Protein AF-A0A9W7LKL2-F1 (afdb_monomer_lite)

Sequence (112 aa):
MGSDRVAPIVALVVRPRPDIWEYISVNGHALVVEELSVAEYLHFKEELVDGSLNGNFVLELNFEPFHSYFPRPTLSKSIGNGVEFLNRHLSAKLFYDKESMHPLLKLKSCPN

Radius of gyration: 23.64 Å; chains: 1; bounding box: 44×30×73 Å

Foldseek 3Di:
DDPPPQFDKDWDWDDPDVPDIWIWIAGNPVRDIDTDDPVRSVVVVCCVPPNDDPDPDDDDDDCVVVCVVDDDDPDPVCVVVVVVVVVVVLVVVVVPDPVSCVVVVVVVPDDD

pLDDT: mean 84.22, std 11.75, range [38.22, 97.44]

Secondary structure (DSSP, 8-state):
-----PPPEEEEEEEEETTEEEEEEEETTT--EEEE-HHHHHHHHHHHHHSS---TT------GGGGTTSPPP-SGGGTT-HHHHHHHHHHHHHHH-GGGGHHHHHHHHS--

Structure (mmCIF, N/CA/C/O backbone):
data_AF-A0A9W7LKL2-F1
#
_entry.id   AF-A0A9W7LKL2-F1
#
loop_
_atom_site.group_PDB
_atom_site.id
_atom_site.type_symbol
_atom_site.label_atom_id
_atom_site.label_alt_id
_atom_site.label_comp_id
_atom_site.label_asym_id
_atom_site.label_entity_id
_atom_site.label_seq_id
_atom_site.pdbx_PDB_ins_code
_atom_site.Cartn_x
_atom_site.Cartn_y
_atom_site.Cartn_z
_atom_site.occupancy
_atom_site.B_iso_or_equiv
_atom_site.auth_seq_id
_atom_site.auth_comp_id
_atom_site.auth_asym_id
_atom_site.auth_atom_id
_atom_site.pdbx_PDB_model_num
ATOM 1 N N . MET A 1 1 ? 27.733 -8.984 -35.358 1.00 38.22 1 MET A N 1
ATOM 2 C CA . MET A 1 1 ? 27.300 -9.451 -34.025 1.00 38.22 1 MET A CA 1
ATOM 3 C C . MET A 1 1 ? 25.979 -8.783 -33.720 1.00 38.22 1 MET A C 1
ATOM 5 O O . MET A 1 1 ? 25.905 -7.566 -33.822 1.00 38.22 1 MET A O 1
ATOM 9 N N . GLY A 1 2 ? 24.929 -9.587 -33.550 1.00 43.09 2 GLY A N 1
ATOM 10 C CA . GLY A 1 2 ? 23.544 -9.127 -33.506 1.00 43.09 2 GLY A CA 1
ATOM 11 C C . GLY A 1 2 ? 23.291 -8.233 -32.302 1.00 43.09 2 GLY A C 1
ATOM 12 O O . GLY A 1 2 ? 23.667 -8.567 -31.185 1.00 43.09 2 GLY A O 1
ATOM 13 N N . SER A 1 3 ? 22.680 -7.081 -32.555 1.00 48.62 3 SER A N 1
ATOM 14 C CA . SER A 1 3 ? 22.026 -6.299 -31.518 1.00 48.62 3 SER A CA 1
ATOM 15 C C . SER A 1 3 ? 20.770 -7.080 -31.143 1.00 48.62 3 SER A C 1
ATOM 17 O O . SER A 1 3 ? 19.777 -7.022 -31.871 1.00 48.62 3 SER A O 1
ATOM 19 N N . ASP A 1 4 ? 20.850 -7.886 -30.082 1.00 50.62 4 ASP A N 1
ATOM 20 C CA . ASP A 1 4 ? 19.664 -8.480 -29.470 1.00 50.62 4 ASP A CA 1
ATOM 21 C C . ASP A 1 4 ? 18.768 -7.322 -29.041 1.00 50.62 4 ASP A C 1
ATOM 23 O O . ASP A 1 4 ? 19.050 -6.584 -28.097 1.00 50.62 4 ASP A O 1
ATOM 27 N N . ARG A 1 5 ? 17.712 -7.096 -29.823 1.00 50.84 5 ARG A N 1
ATOM 28 C CA . ARG A 1 5 ? 16.672 -6.133 -29.493 1.00 50.84 5 ARG A CA 1
ATOM 29 C C . ARG A 1 5 ? 15.909 -6.705 -28.309 1.00 50.84 5 ARG A C 1
ATOM 31 O O . ARG A 1 5 ? 14.979 -7.487 -28.495 1.00 50.84 5 ARG A O 1
ATOM 38 N N . VAL A 1 6 ? 16.330 -6.335 -27.102 1.00 58.50 6 VAL A N 1
ATOM 39 C CA . VAL A 1 6 ? 15.560 -6.572 -25.881 1.00 58.50 6 VAL A CA 1
ATOM 40 C C . VAL A 1 6 ? 14.156 -6.019 -26.121 1.00 58.50 6 VAL A C 1
ATOM 42 O O . VAL A 1 6 ? 13.992 -4.880 -26.565 1.00 58.50 6 VAL A O 1
ATOM 45 N N . ALA A 1 7 ? 13.148 -6.870 -25.930 1.00 67.25 7 ALA A N 1
ATOM 46 C CA . ALA A 1 7 ? 11.756 -6.473 -26.073 1.00 67.25 7 ALA A CA 1
ATOM 47 C C . ALA A 1 7 ? 11.460 -5.307 -25.122 1.00 67.25 7 ALA A C 1
ATOM 49 O O . ALA A 1 7 ? 11.893 -5.369 -23.971 1.00 67.25 7 ALA A O 1
ATOM 50 N N . PRO A 1 8 ? 10.723 -4.268 -25.549 1.00 85.25 8 PRO A N 1
ATOM 51 C CA . PRO A 1 8 ? 10.327 -3.221 -24.623 1.00 85.25 8 PRO A CA 1
ATOM 52 C C . PRO A 1 8 ? 9.442 -3.833 -23.532 1.00 85.25 8 PRO A C 1
ATOM 54 O O . PRO A 1 8 ? 8.416 -4.454 -23.828 1.00 85.25 8 PRO A O 1
ATOM 57 N N . ILE A 1 9 ? 9.861 -3.673 -22.280 1.00 88.62 9 ILE A N 1
ATOM 58 C CA . ILE A 1 9 ? 9.044 -3.972 -21.105 1.00 88.62 9 ILE A CA 1
ATOM 59 C C . ILE A 1 9 ? 8.310 -2.688 -20.732 1.00 88.62 9 ILE A C 1
ATOM 61 O O . ILE A 1 9 ? 8.914 -1.619 -20.662 1.00 88.62 9 ILE A O 1
ATOM 65 N N . VAL A 1 10 ? 7.003 -2.790 -20.509 1.00 92.12 10 VAL A N 1
ATOM 66 C CA . VAL A 1 10 ? 6.169 -1.677 -20.051 1.00 92.12 10 VAL A CA 1
ATOM 67 C C . VAL A 1 10 ? 5.650 -2.005 -18.660 1.00 92.12 10 VAL A C 1
ATOM 69 O O . VAL A 1 10 ? 4.870 -2.941 -18.508 1.00 92.12 10 VAL A O 1
ATOM 72 N N . ALA A 1 11 ? 6.056 -1.237 -17.651 1.00 94.88 11 ALA A N 1
ATOM 73 C CA . ALA A 1 11 ? 5.470 -1.319 -16.316 1.00 94.88 11 ALA A CA 1
ATOM 74 C C . ALA A 1 11 ? 4.216 -0.437 -16.219 1.00 94.88 11 ALA A C 1
ATOM 76 O O . ALA A 1 11 ? 4.201 0.706 -16.682 1.00 94.88 11 ALA A O 1
ATOM 77 N N . LEU A 1 12 ? 3.162 -0.960 -15.602 1.00 95.12 12 LEU A N 1
ATOM 78 C CA . LEU A 1 12 ? 1.874 -0.301 -15.428 1.00 95.12 12 LEU A CA 1
ATOM 79 C C . LEU A 1 12 ? 1.452 -0.361 -13.963 1.00 95.12 12 LEU A C 1
ATOM 81 O O . LEU A 1 12 ? 1.671 -1.353 -13.270 1.00 95.12 12 LEU A O 1
ATOM 85 N N . VAL A 1 13 ? 0.775 0.699 -13.528 1.00 96.81 13 VAL A N 1
ATOM 86 C CA . VAL A 1 13 ? 0.049 0.725 -12.263 1.00 96.81 13 VAL A CA 1
ATOM 87 C C . VAL A 1 13 ? -1.446 0.817 -12.548 1.00 96.81 13 VAL A C 1
ATOM 89 O O . VAL A 1 13 ? -1.919 1.736 -13.220 1.00 96.81 13 VAL A O 1
ATOM 92 N N . VAL A 1 14 ? -2.198 -0.146 -12.031 1.00 96.44 14 VAL A N 1
ATOM 93 C CA . VAL A 1 14 ? -3.652 -0.217 -12.140 1.00 96.44 14 VAL A CA 1
ATOM 94 C C . VAL A 1 14 ? -4.248 0.114 -10.779 1.00 96.44 14 VAL A C 1
ATOM 96 O O . VAL A 1 14 ? -3.751 -0.309 -9.738 1.00 96.44 14 VAL A O 1
ATOM 99 N N . ARG A 1 15 ? -5.327 0.901 -10.770 1.00 95.38 15 ARG A N 1
ATOM 100 C CA . ARG A 1 15 ? -6.014 1.316 -9.542 1.00 95.38 15 ARG A CA 1
ATOM 101 C C . ARG A 1 15 ? -7.501 0.966 -9.615 1.00 95.38 15 ARG A C 1
ATOM 103 O O . ARG A 1 15 ? -8.310 1.838 -9.942 1.00 95.38 15 ARG A O 1
ATOM 110 N N . PRO A 1 16 ? -7.887 -0.292 -9.330 1.00 92.00 16 PRO A N 1
ATOM 111 C CA . PRO A 1 16 ? -9.273 -0.739 -9.474 1.00 92.00 16 PRO A CA 1
ATOM 112 C C . PRO A 1 16 ? -10.239 -0.036 -8.513 1.00 92.00 16 PRO A C 1
ATOM 114 O O . PRO A 1 16 ? -11.416 0.145 -8.825 1.00 92.00 16 PRO A O 1
ATOM 117 N N . ARG A 1 17 ? -9.761 0.338 -7.316 1.00 89.06 17 ARG A N 1
ATOM 118 C CA . ARG A 1 17 ? -10.547 0.996 -6.261 1.00 89.06 17 ARG A CA 1
ATOM 119 C C . ARG A 1 17 ? -9.687 1.996 -5.487 1.00 89.06 17 ARG A C 1
ATOM 121 O O . ARG A 1 17 ? -8.461 1.888 -5.496 1.00 89.06 17 ARG A O 1
ATOM 128 N N . PRO A 1 18 ? -10.296 2.956 -4.767 1.00 85.56 18 PRO A N 1
ATOM 129 C CA . PRO A 1 18 ? -9.572 3.713 -3.755 1.00 85.56 18 PRO A CA 1
ATOM 130 C C . PRO A 1 18 ? -8.883 2.754 -2.773 1.00 85.56 18 PRO A C 1
ATOM 132 O O . PRO A 1 18 ? -9.533 1.833 -2.284 1.00 85.56 18 PRO A O 1
ATOM 135 N N . ASP A 1 19 ? -7.597 2.998 -2.507 1.00 85.50 19 ASP A N 1
ATOM 136 C CA . ASP A 1 19 ? -6.718 2.210 -1.619 1.00 85.50 19 ASP A CA 1
ATOM 137 C C . ASP A 1 19 ? -6.229 0.848 -2.154 1.00 85.50 19 ASP A C 1
ATOM 139 O O . ASP A 1 19 ? -5.454 0.175 -1.488 1.00 85.50 19 ASP A O 1
ATOM 143 N N . ILE A 1 20 ? -6.616 0.451 -3.373 1.00 89.69 20 ILE A N 1
ATOM 144 C CA . ILE A 1 20 ? -6.141 -0.794 -3.999 1.00 89.69 20 ILE A CA 1
ATOM 145 C C . ILE A 1 20 ? -5.335 -0.460 -5.250 1.00 89.69 20 ILE A C 1
ATOM 147 O O . ILE A 1 20 ? -5.836 0.215 -6.156 1.00 89.69 20 ILE A O 1
ATOM 151 N N . TRP A 1 21 ? -4.104 -0.959 -5.290 1.00 95.56 21 TRP A N 1
ATOM 152 C CA . TRP A 1 21 ? -3.159 -0.786 -6.384 1.00 95.56 21 TRP A CA 1
ATOM 153 C C . TRP A 1 21 ? -2.615 -2.147 -6.807 1.00 95.56 21 TRP A C 1
ATOM 155 O O . TRP A 1 21 ? -2.278 -2.965 -5.956 1.00 95.56 21 TRP A O 1
ATOM 165 N N . GLU A 1 22 ? -2.528 -2.360 -8.113 1.00 96.75 22 GLU A N 1
ATOM 166 C CA . GLU A 1 22 ? -1.944 -3.545 -8.735 1.00 96.75 22 GLU A CA 1
ATOM 167 C C . GLU A 1 22 ? -0.820 -3.072 -9.659 1.00 96.75 22 GLU A C 1
ATOM 169 O O . GLU A 1 22 ? -0.998 -2.116 -10.422 1.00 96.75 22 GLU A O 1
ATOM 174 N N . TYR A 1 23 ? 0.343 -3.710 -9.577 1.00 97.44 23 TYR A N 1
ATOM 175 C CA . TYR A 1 23 ? 1.515 -3.354 -10.369 1.00 97.44 23 TYR A CA 1
ATOM 176 C C . TYR A 1 23 ? 1.823 -4.517 -11.298 1.00 97.44 23 TYR A C 1
ATOM 178 O O . TYR A 1 23 ? 1.882 -5.660 -10.855 1.00 97.44 23 TYR A O 1
ATOM 186 N N . ILE A 1 24 ? 1.975 -4.239 -12.588 1.00 96.44 24 ILE A N 1
ATOM 187 C CA . ILE A 1 24 ? 2.201 -5.276 -13.598 1.00 96.44 24 ILE A CA 1
ATOM 188 C C . ILE A 1 24 ? 3.266 -4.834 -14.594 1.00 96.44 24 ILE A C 1
ATOM 190 O O . ILE A 1 24 ? 3.405 -3.643 -14.878 1.00 96.44 24 ILE A O 1
ATOM 194 N N . SER A 1 25 ? 3.988 -5.791 -15.161 1.00 94.38 25 SER A N 1
ATOM 195 C CA . SER A 1 25 ? 4.844 -5.594 -16.325 1.00 94.38 25 SER A CA 1
ATOM 196 C C . SER A 1 25 ? 4.233 -6.287 -17.541 1.00 94.38 25 SER A C 1
ATOM 198 O O . SER A 1 25 ? 3.563 -7.313 -17.423 1.00 94.38 25 SER A O 1
ATOM 200 N N . VAL A 1 26 ? 4.432 -5.706 -18.721 1.00 93.44 26 VAL A N 1
ATOM 201 C CA . VAL A 1 26 ? 3.991 -6.274 -19.996 1.00 93.44 26 VAL A CA 1
ATOM 202 C C . VAL A 1 26 ? 5.184 -6.371 -20.932 1.00 93.44 26 VAL A C 1
ATOM 204 O O . VAL A 1 26 ? 5.810 -5.361 -21.263 1.00 93.44 26 VAL A O 1
ATOM 207 N N . ASN A 1 27 ? 5.482 -7.584 -21.394 1.00 89.12 27 ASN A N 1
ATOM 208 C CA . ASN A 1 27 ? 6.502 -7.813 -22.409 1.00 89.12 27 ASN A CA 1
ATOM 209 C C . ASN A 1 27 ? 5.923 -7.557 -23.810 1.00 89.12 27 ASN A C 1
ATOM 211 O O . ASN A 1 27 ? 5.053 -8.296 -24.273 1.00 89.12 27 ASN A O 1
ATOM 215 N N . GLY A 1 28 ? 6.428 -6.538 -24.513 1.00 80.25 28 GLY A N 1
ATOM 216 C CA . GLY A 1 28 ? 5.885 -6.101 -25.803 1.00 80.25 28 GLY A CA 1
ATOM 217 C C . GLY A 1 28 ? 6.004 -7.101 -26.962 1.00 80.25 28 GLY A C 1
ATOM 218 O O . GLY A 1 28 ? 5.287 -6.954 -27.948 1.00 80.25 28 GLY A O 1
ATOM 219 N N . HIS A 1 29 ? 6.869 -8.119 -26.871 1.00 80.88 29 HIS A N 1
ATOM 220 C CA . HIS A 1 29 ? 6.985 -9.160 -27.904 1.00 80.88 29 HIS A CA 1
ATOM 221 C C . HIS A 1 29 ? 6.251 -10.446 -27.527 1.00 80.88 29 HIS A C 1
ATOM 223 O O . HIS A 1 29 ? 5.582 -11.039 -28.370 1.00 80.88 29 HIS A O 1
ATOM 229 N N . ALA A 1 30 ? 6.379 -10.882 -26.274 1.00 80.50 30 ALA A N 1
ATOM 230 C CA . ALA A 1 30 ? 5.768 -12.125 -25.813 1.00 80.50 30 ALA A CA 1
ATOM 231 C C . ALA A 1 30 ? 4.287 -11.954 -25.424 1.00 80.50 30 ALA A C 1
ATOM 233 O O . ALA A 1 30 ? 3.596 -12.954 -25.251 1.00 80.50 30 ALA A O 1
ATOM 234 N N . LEU A 1 31 ? 3.805 -10.707 -25.284 1.00 81.75 31 LEU A N 1
ATOM 235 C CA . LEU A 1 31 ? 2.475 -10.362 -24.757 1.00 81.75 31 LEU A CA 1
ATOM 236 C C . LEU A 1 31 ? 2.183 -11.048 -23.413 1.00 81.75 31 LEU A C 1
ATOM 238 O O . LEU A 1 31 ? 1.045 -11.392 -23.099 1.00 81.75 31 LEU A O 1
ATOM 242 N N . VAL A 1 32 ? 3.240 -11.253 -22.627 1.00 87.44 32 VAL A N 1
ATOM 243 C CA . VAL A 1 32 ? 3.171 -11.834 -21.288 1.00 87.44 32 VAL A CA 1
ATOM 244 C C . VAL A 1 32 ? 2.987 -10.703 -20.289 1.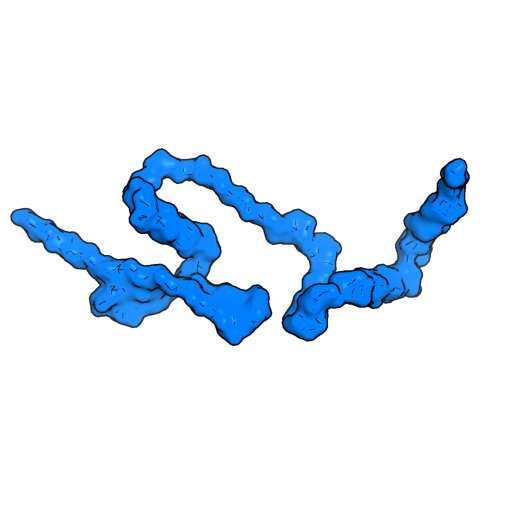00 87.44 32 VAL A C 1
ATOM 246 O O . VAL A 1 32 ? 3.656 -9.671 -20.391 1.00 87.44 32 VAL A O 1
ATOM 249 N N . VAL A 1 33 ? 2.067 -10.916 -19.351 1.00 92.50 33 VAL A N 1
ATOM 250 C CA . VAL A 1 33 ? 1.811 -10.029 -18.218 1.00 92.50 33 VAL A CA 1
ATOM 251 C C . VAL A 1 33 ? 2.335 -10.707 -16.962 1.00 92.50 33 VAL A C 1
ATOM 253 O O . VAL A 1 33 ? 1.980 -11.856 -16.698 1.00 92.50 33 VAL A O 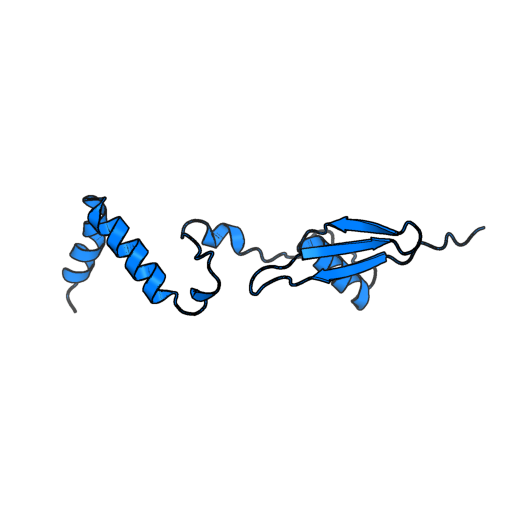1
ATOM 256 N N . GLU A 1 34 ? 3.147 -9.993 -16.194 1.00 94.31 34 GLU A N 1
ATOM 257 C CA . GLU A 1 34 ? 3.675 -10.456 -14.911 1.00 94.31 34 GLU A CA 1
ATOM 258 C C . GLU A 1 34 ? 3.279 -9.472 -13.813 1.00 94.31 34 GLU A C 1
ATOM 260 O O . GLU A 1 34 ? 3.242 -8.262 -14.036 1.00 94.31 34 GLU A O 1
ATOM 265 N N . GLU A 1 35 ? 2.953 -9.989 -12.631 1.00 96.06 35 GLU A N 1
ATOM 266 C CA . GLU A 1 35 ? 2.731 -9.157 -11.450 1.00 96.06 35 GLU A CA 1
ATOM 267 C C . GLU A 1 35 ? 4.073 -8.630 -10.937 1.00 96.06 35 GLU A C 1
ATOM 269 O O . GLU A 1 35 ? 5.067 -9.354 -10.914 1.00 96.06 35 GLU A O 1
ATOM 274 N N . LEU A 1 36 ? 4.085 -7.366 -10.527 1.00 96.56 36 LEU A N 1
ATOM 275 C CA . LEU A 1 36 ? 5.213 -6.722 -9.879 1.00 96.56 36 LEU A CA 1
ATOM 276 C C . LEU A 1 36 ? 4.873 -6.454 -8.416 1.00 96.56 36 LEU A C 1
ATOM 278 O O . LEU A 1 36 ? 3.770 -6.030 -8.067 1.00 96.56 36 LEU A O 1
ATOM 282 N N . SER A 1 37 ? 5.867 -6.600 -7.555 1.00 96.00 37 SER A N 1
ATOM 283 C CA . SER A 1 37 ? 5.851 -5.966 -6.246 1.00 96.00 37 SER A CA 1
ATOM 284 C C . SER A 1 37 ? 5.957 -4.441 -6.379 1.00 96.00 37 SER A C 1
ATOM 286 O O . SER A 1 37 ? 6.405 -3.892 -7.391 1.00 96.00 37 SER A O 1
ATOM 288 N N . VAL A 1 38 ? 5.585 -3.727 -5.312 1.00 95.50 38 VAL A N 1
ATOM 289 C CA . VAL A 1 38 ? 5.747 -2.264 -5.252 1.00 95.50 38 VAL A CA 1
ATOM 290 C C . VAL A 1 38 ? 7.214 -1.867 -5.438 1.00 95.50 38 VAL A C 1
ATOM 292 O O . VAL A 1 38 ? 7.490 -0.901 -6.144 1.00 95.50 38 VAL A O 1
ATOM 295 N N . ALA A 1 39 ? 8.143 -2.619 -4.837 1.00 94.44 39 ALA A N 1
ATOM 296 C CA . ALA A 1 39 ? 9.577 -2.356 -4.929 1.00 94.44 39 ALA A CA 1
ATOM 297 C C . ALA A 1 39 ? 10.086 -2.504 -6.373 1.00 94.44 39 ALA A C 1
ATOM 299 O O . ALA A 1 39 ? 10.739 -1.599 -6.880 1.00 94.44 39 ALA A O 1
ATOM 300 N N . GLU A 1 40 ? 9.705 -3.576 -7.077 1.00 93.81 40 GLU A N 1
ATOM 301 C CA . GLU A 1 40 ? 10.084 -3.786 -8.485 1.00 93.81 40 GLU A CA 1
ATOM 302 C C . GLU A 1 40 ? 9.524 -2.695 -9.403 1.00 93.81 40 GLU A C 1
ATOM 304 O O . GLU A 1 40 ? 10.222 -2.189 -10.282 1.00 93.81 40 GLU A O 1
ATOM 309 N N . TYR A 1 41 ? 8.275 -2.277 -9.182 1.00 95.50 41 TYR A N 1
ATOM 310 C CA . TYR A 1 41 ? 7.691 -1.173 -9.940 1.00 95.50 41 TYR A CA 1
ATOM 311 C C . TYR A 1 41 ? 8.411 0.161 -9.685 1.00 95.50 41 TYR A C 1
ATOM 313 O O . TYR A 1 41 ? 8.608 0.950 -10.613 1.00 95.50 41 TYR A O 1
ATOM 321 N N . LEU A 1 42 ? 8.796 0.442 -8.436 1.00 94.19 42 LEU A N 1
ATOM 322 C CA . LEU A 1 42 ? 9.556 1.647 -8.103 1.00 94.19 42 LEU A CA 1
ATOM 323 C C . LEU A 1 42 ? 10.965 1.605 -8.700 1.00 94.19 42 LEU A C 1
ATOM 325 O O . LEU A 1 42 ? 11.372 2.597 -9.300 1.00 94.19 42 LEU A O 1
ATOM 329 N N . HIS A 1 43 ? 11.637 0.456 -8.654 1.00 91.44 43 HIS A N 1
ATOM 330 C CA . HIS A 1 43 ? 12.930 0.250 -9.304 1.00 91.44 43 HIS A CA 1
ATOM 331 C C . HIS A 1 43 ? 12.855 0.531 -10.811 1.00 91.44 43 HIS A C 1
ATOM 333 O O . HIS A 1 43 ? 13.680 1.260 -11.354 1.00 91.44 43 HIS A O 1
ATOM 339 N N . PHE A 1 44 ? 11.805 0.051 -11.490 1.00 90.69 44 PHE A N 1
ATOM 340 C CA . PHE A 1 44 ? 11.581 0.362 -12.906 1.00 90.69 44 PHE A CA 1
ATOM 341 C C . PHE A 1 44 ? 11.478 1.875 -13.159 1.00 90.69 44 PHE A C 1
ATOM 343 O O . PHE A 1 44 ? 11.996 2.390 -14.148 1.00 90.69 44 PHE A O 1
ATOM 350 N N . LYS A 1 45 ? 10.818 2.623 -12.264 1.00 92.06 45 LYS A N 1
ATOM 351 C CA . LYS A 1 45 ? 10.739 4.087 -12.379 1.00 92.06 45 LYS A CA 1
ATOM 352 C C . LYS A 1 45 ? 12.085 4.775 -12.174 1.00 92.06 45 LYS A C 1
ATOM 354 O O . LYS A 1 45 ? 12.314 5.803 -12.806 1.00 92.06 45 LYS A O 1
ATOM 359 N N . GLU A 1 46 ? 12.925 4.259 -11.287 1.00 91.69 46 GLU A N 1
ATOM 360 C CA . GLU A 1 46 ? 14.263 4.795 -11.037 1.00 91.69 46 GLU A CA 1
ATOM 361 C C . GLU A 1 46 ? 15.169 4.562 -12.250 1.00 91.69 46 GLU A C 1
ATOM 363 O O . GLU A 1 46 ? 15.795 5.505 -12.731 1.00 91.69 46 GLU A O 1
ATOM 368 N N . GLU A 1 47 ? 15.133 3.363 -12.842 1.00 88.81 47 GLU A N 1
ATOM 369 C CA . GLU A 1 47 ? 15.894 3.049 -14.058 1.00 88.81 47 GLU A CA 1
ATOM 370 C C . GLU A 1 47 ? 15.537 3.950 -15.248 1.00 88.81 47 GLU A C 1
ATOM 372 O O . GLU A 1 47 ? 16.401 4.298 -16.054 1.00 88.81 47 GLU A O 1
ATOM 377 N N . LEU A 1 48 ? 14.273 4.371 -15.361 1.00 88.50 48 LEU A N 1
ATOM 378 C CA . LEU A 1 48 ? 13.842 5.306 -16.405 1.00 88.50 48 LEU A CA 1
ATOM 379 C C . LEU A 1 48 ? 14.469 6.701 -16.273 1.00 88.50 48 LEU A C 1
ATOM 381 O O . LEU A 1 48 ? 14.574 7.410 -17.276 1.00 88.50 48 LEU A O 1
ATOM 385 N N . VAL A 1 49 ? 14.830 7.118 -15.059 1.00 89.62 49 VAL A N 1
ATOM 386 C CA . VAL A 1 49 ? 15.386 8.450 -14.783 1.00 89.62 49 VAL A CA 1
ATOM 387 C C . VAL A 1 49 ? 16.911 8.402 -14.748 1.00 89.62 49 VAL A C 1
ATOM 389 O O . VAL A 1 49 ? 17.561 9.200 -15.421 1.00 89.62 49 VAL A O 1
ATOM 392 N N . ASP A 1 50 ? 17.466 7.452 -13.998 1.00 86.62 50 ASP A N 1
ATOM 393 C CA . ASP A 1 50 ? 18.891 7.388 -13.669 1.00 86.62 50 ASP A CA 1
ATOM 394 C C . ASP A 1 50 ? 19.663 6.357 -14.517 1.00 86.62 50 ASP A C 1
ATOM 396 O O . ASP A 1 50 ? 20.897 6.325 -14.497 1.00 86.62 50 ASP A O 1
ATOM 400 N N . GLY A 1 51 ? 18.965 5.533 -15.308 1.00 84.06 51 GLY A N 1
ATOM 401 C CA . GLY A 1 51 ? 19.552 4.407 -16.031 1.00 84.06 51 GLY A CA 1
ATOM 402 C C . GLY A 1 51 ? 19.873 3.230 -15.104 1.00 84.06 51 GLY A C 1
ATOM 403 O O . GLY A 1 51 ? 19.209 3.010 -14.099 1.00 84.06 51 GLY A O 1
ATOM 404 N N . SER A 1 52 ? 20.903 2.449 -15.435 1.00 77.50 52 SER A N 1
ATOM 405 C CA . SER A 1 52 ? 21.334 1.320 -14.596 1.00 77.50 52 SER A CA 1
ATOM 406 C C . SER A 1 52 ? 21.778 1.809 -13.214 1.00 77.50 52 SER A C 1
ATOM 408 O O . SER A 1 52 ? 22.845 2.414 -13.079 1.00 77.50 52 SER A O 1
ATOM 410 N N . LEU A 1 53 ? 21.002 1.491 -12.178 1.00 66.44 53 LEU A N 1
ATOM 411 C CA . LEU A 1 53 ? 21.354 1.785 -10.793 1.00 66.44 53 LEU A CA 1
ATOM 412 C C . LEU A 1 53 ? 22.537 0.911 -10.341 1.00 66.44 53 LEU A C 1
ATOM 414 O O . LEU A 1 53 ? 22.466 -0.313 -10.341 1.00 66.44 53 LEU A O 1
ATOM 418 N N . ASN A 1 54 ? 23.632 1.534 -9.897 1.00 63.38 54 ASN A N 1
ATOM 419 C CA . ASN A 1 54 ? 24.796 0.847 -9.306 1.00 63.38 54 ASN A CA 1
ATOM 420 C C . ASN A 1 54 ? 24.670 0.666 -7.775 1.00 63.38 54 ASN A C 1
ATOM 422 O O . ASN A 1 54 ? 25.672 0.619 -7.058 1.00 63.38 54 ASN A O 1
ATOM 426 N N . GLY A 1 55 ? 23.446 0.623 -7.246 1.00 65.25 55 GLY A N 1
ATOM 427 C CA . GLY A 1 55 ? 23.179 0.642 -5.809 1.00 65.25 55 GLY A CA 1
ATOM 428 C C . GLY A 1 55 ? 22.606 -0.673 -5.298 1.00 65.25 55 GLY A C 1
ATOM 429 O O . GLY A 1 55 ? 21.397 -0.818 -5.231 1.00 65.25 55 GLY A O 1
ATOM 430 N N . ASN A 1 56 ? 23.448 -1.602 -4.838 1.00 73.81 56 ASN A N 1
ATOM 431 C CA . ASN A 1 56 ? 22.971 -2.859 -4.230 1.00 73.81 56 ASN A CA 1
ATOM 432 C C . ASN A 1 56 ? 22.238 -2.667 -2.880 1.00 73.81 56 ASN A C 1
ATOM 434 O O . ASN A 1 56 ? 21.696 -3.627 -2.341 1.00 73.81 56 ASN A O 1
ATOM 438 N N . PHE A 1 57 ? 22.249 -1.457 -2.309 1.00 83.50 57 PHE A N 1
ATOM 439 C CA . PHE A 1 57 ? 21.670 -1.141 -0.998 1.00 83.50 57 PHE A CA 1
ATOM 440 C C . PHE A 1 57 ? 20.956 0.217 -1.020 1.00 83.50 57 PHE A C 1
ATOM 442 O O . PHE A 1 57 ? 21.3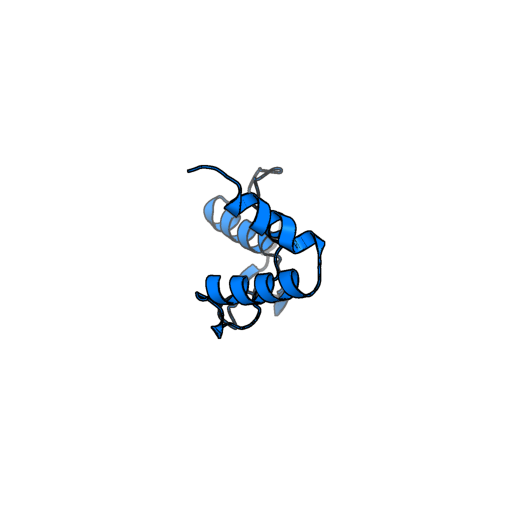71 1.165 -0.349 1.00 83.50 57 PHE A O 1
ATOM 449 N N . VAL A 1 58 ? 19.902 0.327 -1.828 1.00 89.31 58 VAL A N 1
ATOM 450 C CA . VAL A 1 58 ? 19.000 1.488 -1.803 1.00 89.31 58 VAL A CA 1
ATOM 451 C C . VAL A 1 58 ? 18.139 1.427 -0.536 1.00 89.31 58 VAL A C 1
ATOM 453 O O . VAL A 1 58 ? 17.687 0.360 -0.124 1.00 89.31 58 VAL A O 1
ATOM 456 N N . LEU A 1 59 ? 17.948 2.569 0.129 1.00 92.12 59 LEU A N 1
ATOM 457 C CA . LEU A 1 59 ? 17.108 2.652 1.323 1.00 92.12 59 LEU A CA 1
ATOM 458 C C . LEU A 1 59 ? 15.628 2.523 0.942 1.00 92.12 59 LEU A C 1
ATOM 460 O O . LEU 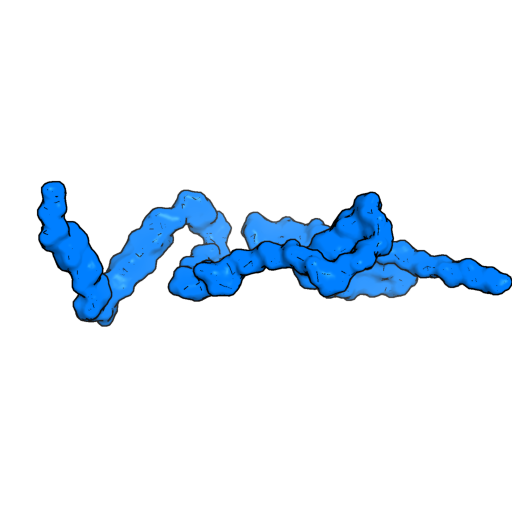A 1 59 ? 15.069 3.430 0.330 1.00 92.12 59 LEU A O 1
ATOM 464 N N . GLU A 1 60 ? 14.976 1.459 1.404 1.00 93.81 60 GLU A N 1
ATOM 465 C CA . GLU A 1 60 ? 13.530 1.272 1.270 1.00 93.81 60 GLU A CA 1
ATOM 466 C C . GLU A 1 60 ? 12.794 1.630 2.567 1.00 93.81 60 GLU A C 1
ATOM 468 O O . GLU A 1 60 ? 13.072 1.101 3.646 1.00 93.81 60 GLU A O 1
ATOM 473 N N . LEU A 1 61 ? 11.811 2.527 2.467 1.00 95.50 61 LEU A N 1
ATOM 474 C CA . LEU A 1 61 ? 10.970 2.917 3.596 1.00 95.50 61 LEU A CA 1
ATOM 475 C C . LEU A 1 61 ? 9.693 2.070 3.627 1.00 95.50 61 LEU A C 1
ATOM 477 O O . LEU A 1 61 ? 8.719 2.378 2.943 1.00 95.50 61 LEU A O 1
ATOM 481 N N . ASN A 1 62 ? 9.679 1.025 4.458 1.00 93.12 62 ASN A N 1
ATOM 482 C CA . ASN A 1 62 ? 8.505 0.175 4.655 1.00 93.12 62 ASN A CA 1
ATOM 483 C C . ASN A 1 62 ? 7.842 0.417 6.022 1.00 93.12 62 ASN A C 1
ATOM 485 O O . ASN A 1 62 ? 8.348 -0.006 7.062 1.00 93.12 62 ASN A O 1
ATOM 489 N N . PHE A 1 63 ? 6.674 1.063 6.011 1.00 92.44 63 PHE A N 1
ATOM 490 C CA . PHE A 1 63 ? 5.888 1.329 7.221 1.00 92.44 63 PHE A CA 1
ATOM 491 C C . PHE A 1 63 ? 4.867 0.230 7.560 1.00 92.44 63 PHE A C 1
ATOM 493 O O . PHE A 1 63 ? 4.298 0.244 8.652 1.00 92.44 63 PHE A O 1
ATOM 500 N N . GLU A 1 64 ? 4.644 -0.739 6.665 1.00 89.50 64 GLU A N 1
ATOM 501 C CA . GLU A 1 64 ? 3.658 -1.811 6.855 1.00 89.50 64 GLU A CA 1
ATOM 502 C C . GLU A 1 64 ? 3.869 -2.599 8.166 1.00 89.50 64 GLU A C 1
ATOM 504 O O . GLU A 1 64 ? 2.899 -2.759 8.917 1.00 89.50 64 GLU A O 1
ATOM 509 N N . PRO A 1 65 ? 5.106 -3.000 8.542 1.00 90.44 65 PRO A N 1
ATOM 510 C CA . PRO A 1 65 ? 5.346 -3.754 9.774 1.00 90.44 65 PRO A CA 1
ATOM 511 C C . PRO A 1 65 ? 4.954 -2.991 11.045 1.00 90.44 65 PRO A C 1
ATOM 513 O O . PRO A 1 65 ? 4.508 -3.599 12.020 1.00 90.44 65 PRO A O 1
ATOM 516 N N . PHE A 1 66 ? 5.070 -1.660 11.037 1.00 88.38 66 PHE A N 1
ATOM 517 C CA . PHE A 1 66 ? 4.821 -0.807 12.203 1.00 88.38 66 PHE A CA 1
ATOM 518 C C . PHE A 1 66 ? 3.328 -0.575 12.476 1.00 88.38 66 PHE A C 1
ATOM 520 O O . PHE A 1 66 ? 2.954 -0.190 13.582 1.00 88.38 66 PHE A O 1
ATOM 527 N N . HIS A 1 67 ? 2.459 -0.845 11.499 1.00 80.88 67 HIS A N 1
ATOM 528 C CA . HIS A 1 67 ? 1.010 -0.647 11.605 1.00 80.88 67 HIS A CA 1
ATOM 529 C C . HIS A 1 67 ? 0.223 -1.956 11.795 1.00 80.88 67 HIS A C 1
ATOM 531 O O . HIS A 1 67 ? -1.005 -1.936 11.815 1.00 80.88 67 HIS A O 1
ATOM 537 N N . SER A 1 68 ? 0.910 -3.090 11.949 1.00 75.62 68 SER A N 1
ATOM 538 C CA . SER A 1 68 ? 0.305 -4.428 12.062 1.00 75.62 68 SER A CA 1
ATOM 539 C C . SER A 1 68 ? -0.479 -4.661 13.364 1.00 75.62 68 SER A C 1
ATOM 541 O O . SER A 1 68 ? -1.381 -5.495 13.410 1.00 75.62 68 SER A O 1
ATOM 543 N N . TYR A 1 69 ? -0.179 -3.898 14.418 1.00 72.62 69 TYR A N 1
ATOM 544 C CA . TYR 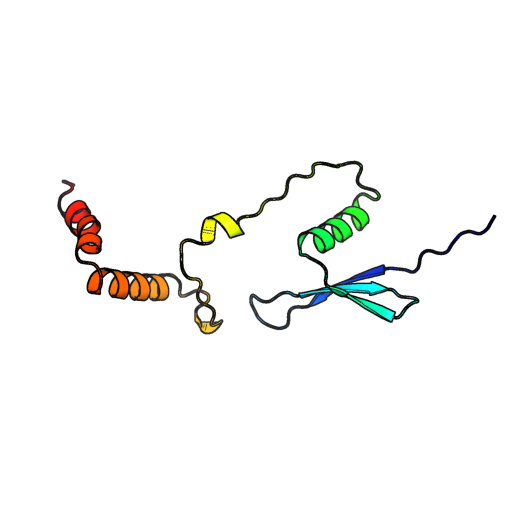A 1 69 ? -0.799 -4.048 15.739 1.00 72.62 69 TYR A CA 1
ATOM 545 C C . TYR A 1 69 ? -2.209 -3.448 15.847 1.00 72.62 69 TYR A C 1
ATOM 547 O O . TYR A 1 69 ? -2.912 -3.720 16.823 1.00 72.62 69 TYR A O 1
ATOM 555 N N . PHE A 1 70 ? -2.632 -2.636 14.872 1.00 73.06 70 PHE A N 1
ATOM 556 C CA . PHE A 1 70 ? -3.961 -2.029 14.842 1.00 73.06 70 PHE A CA 1
ATOM 557 C C . PHE A 1 70 ? -4.783 -2.574 13.672 1.00 73.06 70 PHE A C 1
ATOM 559 O O . PHE A 1 70 ? -4.293 -2.627 12.543 1.00 73.06 70 PHE A O 1
ATOM 566 N N . PRO A 1 71 ? -6.053 -2.950 13.900 1.00 80.12 71 PRO A N 1
ATOM 567 C CA . PRO A 1 71 ? -6.901 -3.418 12.817 1.00 80.12 71 PRO A CA 1
ATOM 568 C C . PRO A 1 71 ? -7.142 -2.289 11.810 1.00 80.12 71 PRO A C 1
ATOM 570 O O . PRO A 1 71 ? -7.457 -1.162 12.194 1.00 80.12 71 PRO A O 1
ATOM 573 N N . ARG A 1 72 ? -7.021 -2.593 10.515 1.00 81.62 72 ARG A N 1
ATOM 574 C CA . ARG A 1 72 ? -7.288 -1.632 9.438 1.00 81.62 72 ARG A CA 1
ATOM 575 C C . ARG A 1 72 ? -8.753 -1.694 9.001 1.00 81.62 72 ARG A C 1
ATOM 577 O O . ARG A 1 72 ? -9.279 -2.791 8.795 1.00 81.62 72 ARG A O 1
ATOM 584 N N . PRO A 1 73 ? -9.435 -0.552 8.823 1.00 83.00 73 PRO A N 1
ATOM 585 C CA . PRO A 1 73 ? -10.737 -0.536 8.172 1.00 83.00 73 PRO A CA 1
ATOM 586 C C . PRO A 1 73 ? -10.590 -0.978 6.708 1.00 83.00 73 PRO A C 1
ATOM 588 O O . PRO A 1 73 ? -9.835 -0.371 5.963 1.00 83.00 73 PRO A O 1
ATOM 591 N N . THR A 1 74 ? -11.340 -1.993 6.277 1.00 79.94 74 THR A N 1
ATOM 592 C CA . THR A 1 74 ? -11.289 -2.511 4.890 1.00 79.94 74 THR A CA 1
ATOM 593 C C . THR A 1 74 ? -12.368 -1.929 3.973 1.00 79.94 74 THR A C 1
ATOM 595 O O . THR A 1 74 ? -12.361 -2.149 2.764 1.00 79.94 74 THR A O 1
ATOM 598 N N . LEU A 1 75 ? -13.330 -1.190 4.532 1.00 80.94 75 LEU A N 1
ATOM 599 C CA . LEU A 1 75 ? -14.418 -0.576 3.774 1.00 80.94 75 LEU A CA 1
ATOM 600 C C . LEU A 1 75 ? -14.028 0.845 3.369 1.00 80.94 75 LEU A C 1
ATOM 602 O O . LEU A 1 75 ? -13.773 1.673 4.240 1.00 80.94 75 LEU A O 1
ATOM 606 N N . SER A 1 76 ? -14.092 1.168 2.074 1.00 81.31 76 SER A N 1
ATOM 607 C CA . SER A 1 76 ? -13.722 2.500 1.567 1.00 81.31 76 SER A CA 1
ATOM 608 C C . SER A 1 76 ? -14.520 3.645 2.210 1.00 81.31 76 SER A C 1
ATOM 610 O O . SER A 1 76 ? -13.993 4.737 2.375 1.00 81.31 76 SER A O 1
ATOM 612 N N . LYS A 1 77 ? -15.764 3.398 2.656 1.00 82.06 77 LYS A N 1
ATOM 613 C CA . LYS A 1 77 ? -16.580 4.383 3.403 1.00 82.06 77 LYS A CA 1
ATOM 614 C C . LYS A 1 77 ? -15.998 4.780 4.769 1.00 82.06 77 LYS A C 1
ATOM 616 O O . LYS A 1 77 ? -16.438 5.754 5.369 1.00 82.06 77 LYS A O 1
ATOM 621 N N . SER A 1 78 ? -15.052 4.001 5.285 1.00 83.44 78 SER A N 1
ATOM 622 C CA . SER A 1 78 ? -14.376 4.259 6.557 1.00 83.44 78 SER A CA 1
ATOM 623 C C . SER A 1 78 ? -13.149 5.162 6.394 1.00 83.44 78 SER A C 1
ATOM 625 O O . SER A 1 78 ? -12.593 5.607 7.398 1.00 83.44 78 SER A O 1
ATOM 627 N N . ILE A 1 79 ? -12.719 5.447 5.158 1.00 85.25 79 ILE A N 1
ATOM 628 C CA . ILE A 1 79 ? -11.621 6.380 4.881 1.00 85.25 79 ILE A CA 1
ATOM 629 C C . ILE A 1 79 ? -12.026 7.770 5.386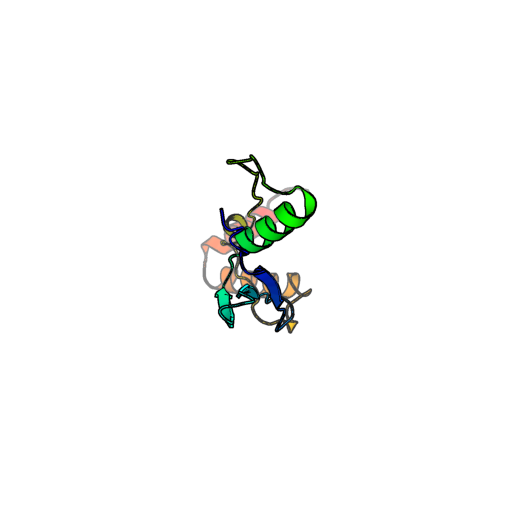 1.00 85.25 79 ILE A C 1
ATOM 631 O O . ILE A 1 79 ? -13.122 8.247 5.107 1.00 85.25 79 ILE A O 1
ATOM 635 N N . GLY A 1 80 ? -11.149 8.400 6.170 1.00 89.19 80 GLY A N 1
ATOM 636 C CA . GLY A 1 80 ? -11.415 9.687 6.823 1.00 89.19 80 GLY A CA 1
ATOM 637 C C . GLY A 1 80 ? -12.173 9.596 8.156 1.00 89.19 80 GLY A C 1
ATOM 638 O O . GLY A 1 80 ? -12.186 10.569 8.900 1.00 89.19 80 GLY A O 1
ATOM 639 N N . ASN A 1 81 ? -12.709 8.425 8.525 1.00 90.12 81 ASN A N 1
ATOM 640 C CA . ASN A 1 81 ? -13.504 8.219 9.747 1.00 90.12 81 ASN A CA 1
ATOM 641 C C . ASN A 1 81 ? -12.733 7.442 10.836 1.00 90.12 81 ASN A C 1
ATOM 643 O O . ASN A 1 81 ? -13.286 6.607 11.556 1.00 90.12 81 ASN A O 1
ATOM 647 N N . GLY A 1 82 ? -11.426 7.701 10.960 1.00 89.00 82 GLY A N 1
ATOM 648 C CA . GLY A 1 82 ? -10.521 6.932 11.825 1.00 89.00 82 GLY A CA 1
ATOM 649 C C . GLY A 1 82 ? -10.886 6.967 13.314 1.00 89.00 82 GLY A C 1
ATOM 650 O O . GLY A 1 82 ? -10.796 5.942 13.986 1.00 89.00 82 GLY A O 1
ATOM 651 N N . VAL A 1 83 ? -11.364 8.110 13.822 1.00 90.69 83 VAL A N 1
ATOM 652 C CA . VAL A 1 83 ? -11.782 8.251 15.231 1.00 90.69 83 VAL A CA 1
ATOM 653 C C . VAL A 1 83 ? -12.989 7.372 15.544 1.00 90.69 83 VAL A C 1
ATOM 655 O O . VAL A 1 83 ? -13.017 6.721 16.583 1.00 90.69 83 VAL A O 1
ATOM 658 N N . GLU A 1 84 ? -13.973 7.298 14.647 1.00 90.75 84 GLU A N 1
ATOM 659 C CA . GLU A 1 84 ? -15.148 6.446 14.850 1.00 90.75 84 GLU A CA 1
ATOM 660 C C . GLU A 1 84 ? -14.754 4.963 14.885 1.00 90.75 84 GLU A C 1
ATOM 662 O O . GLU A 1 84 ? -15.188 4.206 15.757 1.00 90.75 84 GLU A O 1
ATOM 667 N N . PHE A 1 85 ? -13.877 4.552 13.965 1.00 89.00 85 PHE A N 1
ATOM 668 C CA . PHE A 1 85 ? -13.341 3.197 13.944 1.00 89.00 85 PHE A CA 1
ATOM 669 C C . PHE A 1 85 ? -12.571 2.872 15.231 1.00 89.00 85 PHE A C 1
ATOM 671 O O . PHE A 1 85 ? -12.809 1.825 15.840 1.00 89.00 85 PHE A O 1
ATOM 678 N N . LEU A 1 86 ? -11.695 3.782 15.668 1.00 88.31 86 LEU A N 1
ATOM 679 C CA . LEU A 1 86 ? -10.917 3.639 16.894 1.00 88.31 86 LEU A CA 1
ATOM 680 C C . LEU A 1 86 ? -11.824 3.552 18.124 1.00 88.31 86 LEU A C 1
ATOM 682 O O . LEU A 1 86 ? -11.634 2.667 18.952 1.00 88.31 86 LEU A O 1
ATOM 686 N N . ASN A 1 87 ? -12.840 4.411 18.216 1.00 90.19 87 ASN A N 1
ATOM 687 C CA . ASN A 1 87 ? -13.804 4.396 19.312 1.00 90.19 87 ASN A CA 1
ATOM 688 C C . ASN A 1 87 ? -14.516 3.046 19.396 1.00 90.19 87 ASN A C 1
ATOM 690 O O . ASN A 1 87 ? -14.546 2.445 20.463 1.00 90.19 87 ASN A O 1
ATOM 694 N N . ARG A 1 88 ? -15.014 2.514 18.272 1.00 89.00 88 ARG A N 1
ATOM 695 C CA . ARG A 1 88 ? -15.657 1.191 18.241 1.00 89.00 88 ARG A CA 1
ATOM 696 C C . ARG A 1 88 ? -14.700 0.073 18.662 1.00 89.00 88 ARG A C 1
ATOM 698 O O . ARG A 1 88 ? -15.099 -0.811 19.417 1.00 89.00 88 ARG A O 1
ATOM 705 N N . HIS A 1 89 ? -13.450 0.113 18.198 1.00 87.31 89 HIS A N 1
ATOM 706 C CA . HIS A 1 89 ? -12.435 -0.873 18.571 1.00 87.31 89 HIS A CA 1
ATOM 707 C C . HIS A 1 89 ? -12.105 -0.821 20.071 1.00 87.31 89 HIS A C 1
ATOM 709 O O . HIS A 1 89 ? -12.109 -1.855 20.739 1.00 87.31 89 HIS A O 1
ATOM 715 N N . LEU A 1 90 ? -11.868 0.377 20.614 1.00 88.19 90 LEU A N 1
ATOM 716 C CA . LEU A 1 90 ? -11.588 0.578 22.035 1.00 88.19 90 LEU A CA 1
ATOM 717 C C . LEU A 1 90 ? -12.789 0.196 22.899 1.00 88.19 90 LEU A C 1
ATOM 719 O O . LEU A 1 90 ? -12.609 -0.537 23.862 1.00 88.19 90 LEU A O 1
ATOM 723 N N . SER A 1 91 ? -14.006 0.619 22.542 1.00 89.69 91 SER A N 1
ATOM 724 C CA . SER A 1 91 ? -15.225 0.230 23.257 1.00 89.69 91 SER A CA 1
ATOM 725 C C . SER A 1 91 ? -15.364 -1.287 23.334 1.00 89.69 91 SER A C 1
ATOM 727 O O . SER A 1 91 ? -15.605 -1.808 24.416 1.00 89.69 91 SER A O 1
ATOM 729 N N . ALA A 1 92 ? -15.148 -2.010 22.231 1.00 88.25 92 ALA A N 1
ATOM 730 C CA . ALA A 1 92 ? -15.167 -3.469 22.261 1.00 88.25 92 ALA A CA 1
ATOM 731 C C . ALA A 1 92 ? -14.092 -4.027 23.210 1.00 88.25 92 ALA A C 1
ATOM 733 O O . ALA A 1 92 ? -14.407 -4.820 24.091 1.00 88.25 92 ALA A O 1
ATOM 734 N N . LYS A 1 93 ? -12.838 -3.573 23.088 1.00 87.50 93 LYS A N 1
ATOM 735 C CA . LYS A 1 93 ? -11.726 -4.050 23.926 1.00 87.50 93 LYS A CA 1
ATOM 736 C C . LYS A 1 93 ? -11.978 -3.827 25.425 1.00 87.50 93 LYS A C 1
ATOM 738 O O . LYS A 1 93 ? -11.788 -4.755 26.204 1.00 87.50 93 LYS A O 1
ATOM 743 N N . LEU A 1 94 ? -12.477 -2.643 25.789 1.00 88.06 94 LEU A N 1
ATOM 744 C CA . LEU A 1 94 ? -12.815 -2.248 27.162 1.00 88.06 94 LEU A CA 1
ATOM 745 C C . LEU A 1 94 ? -13.905 -3.117 27.798 1.00 88.06 94 LEU A C 1
ATOM 747 O O . LEU A 1 94 ? -13.904 -3.311 29.010 1.00 88.06 94 LEU A O 1
ATOM 751 N N . PHE A 1 95 ? -14.831 -3.639 26.992 1.00 85.19 95 PHE A N 1
ATOM 752 C CA . PHE A 1 95 ? -15.913 -4.496 27.477 1.00 85.19 95 PHE A CA 1
ATOM 753 C C . PHE A 1 95 ? -15.486 -5.949 27.720 1.00 85.19 95 PHE A C 1
ATOM 755 O O . PHE A 1 95 ? -16.063 -6.603 28.586 1.00 85.19 95 PHE A O 1
ATOM 762 N N . TYR A 1 96 ? -14.511 -6.468 26.966 1.00 79.38 96 TYR A N 1
ATOM 763 C CA . TYR A 1 96 ? -14.132 -7.886 27.023 1.00 79.38 96 TYR A CA 1
ATOM 764 C C . TYR A 1 96 ? -12.990 -8.195 27.996 1.00 79.38 96 TYR A C 1
ATOM 766 O O . TYR A 1 96 ? -12.910 -9.317 28.491 1.00 79.38 96 TYR A O 1
ATOM 774 N N . ASP A 1 97 ? -12.110 -7.233 28.274 1.00 82.06 97 ASP A N 1
ATOM 775 C CA . ASP A 1 97 ? -10.904 -7.459 29.071 1.00 82.06 97 ASP A CA 1
ATOM 776 C C . ASP A 1 97 ? -10.902 -6.585 30.331 1.00 82.06 97 ASP A C 1
ATOM 778 O O . ASP A 1 97 ? -10.803 -5.360 30.259 1.00 82.06 97 ASP A O 1
ATOM 782 N N . LYS A 1 98 ? -10.979 -7.209 31.510 1.00 74.94 98 LYS A N 1
ATOM 783 C CA . LYS A 1 98 ? -10.977 -6.501 32.800 1.00 74.94 98 LYS A CA 1
ATOM 784 C C . LYS A 1 98 ? -9.696 -5.679 33.010 1.00 74.94 98 LYS A C 1
ATOM 786 O O . LYS A 1 98 ? -9.766 -4.604 33.604 1.00 74.94 98 LYS A O 1
ATOM 791 N N . GLU A 1 99 ? -8.558 -6.133 32.480 1.00 82.12 99 GLU A N 1
ATOM 792 C CA . GLU A 1 99 ? -7.272 -5.426 32.572 1.00 82.12 99 GLU A CA 1
ATOM 793 C C . GLU A 1 99 ? -7.208 -4.217 31.625 1.00 82.12 99 GLU A C 1
ATOM 795 O O . GLU A 1 99 ? -6.495 -3.242 31.877 1.00 82.12 99 GLU A O 1
ATOM 800 N N . SER A 1 100 ? -8.022 -4.207 30.566 1.00 84.44 100 SER A N 1
ATOM 801 C CA . SER A 1 100 ? -8.050 -3.113 29.590 1.00 84.44 100 SER A CA 1
ATOM 802 C C . SER A 1 100 ? -8.634 -1.801 30.132 1.00 84.44 100 SER A C 1
ATOM 804 O O . SER A 1 100 ? -8.417 -0.747 29.533 1.00 84.44 100 SER A O 1
ATOM 806 N N . MET A 1 101 ? -9.310 -1.831 31.287 1.00 81.81 101 MET A N 1
ATOM 807 C CA . MET A 1 101 ? -9.803 -0.640 31.992 1.00 81.81 101 MET A CA 1
ATOM 808 C C . MET A 1 101 ? -8.705 0.095 32.776 1.00 81.81 101 MET A C 1
ATOM 810 O O . MET A 1 101 ? -8.847 1.282 33.079 1.00 81.81 101 MET A O 1
ATOM 814 N N . HIS A 1 102 ? -7.595 -0.576 33.095 1.00 85.62 102 HIS A N 1
ATOM 815 C CA . HIS A 1 102 ? -6.524 -0.019 33.922 1.00 85.62 102 HIS A CA 1
ATOM 816 C C . HIS A 1 102 ? -5.896 1.273 33.345 1.00 85.62 102 HIS A C 1
ATOM 818 O O . HIS A 1 102 ? -5.693 2.226 34.105 1.00 85.62 102 HIS A O 1
ATOM 824 N N . PRO A 1 103 ? -5.646 1.398 32.023 1.00 86.69 103 PRO A N 1
ATOM 825 C CA . PRO A 1 103 ? -5.198 2.653 31.418 1.00 86.69 103 PRO A CA 1
ATOM 826 C C . PRO A 1 103 ? -6.159 3.830 31.640 1.00 86.69 103 PRO A C 1
ATOM 828 O O . PRO A 1 103 ? -5.699 4.942 31.897 1.00 86.69 103 PRO A O 1
ATOM 831 N N . LEU A 1 104 ? -7.478 3.601 31.588 1.00 84.44 104 LEU A N 1
ATOM 832 C CA . LEU A 1 104 ? -8.477 4.653 31.820 1.00 84.44 104 LEU A CA 1
ATOM 833 C C . LEU A 1 104 ? -8.478 5.127 33.274 1.00 84.44 104 LEU A C 1
ATOM 835 O O . LEU A 1 104 ? -8.566 6.328 33.528 1.00 84.44 104 LEU A O 1
ATOM 839 N N . LEU A 1 105 ? -8.349 4.195 34.221 1.00 84.19 105 LEU A N 1
ATOM 840 C CA . LEU A 1 105 ? -8.230 4.521 35.642 1.00 84.19 105 LEU A CA 1
ATOM 841 C C . LEU A 1 105 ? -6.960 5.341 35.902 1.00 84.19 105 LEU A C 1
ATOM 843 O O . LEU A 1 105 ? -7.033 6.402 36.513 1.00 84.19 105 LEU A O 1
ATOM 847 N N . LYS A 1 106 ? -5.818 4.914 35.348 1.00 87.12 106 LYS A N 1
ATOM 848 C CA . LYS A 1 106 ? -4.542 5.635 35.464 1.00 87.12 106 LYS A CA 1
ATOM 849 C C . LYS A 1 106 ? -4.621 7.061 34.910 1.00 87.12 106 LYS A C 1
ATOM 851 O O . LYS A 1 106 ? -4.108 7.972 35.549 1.00 87.12 106 LYS A O 1
ATOM 856 N N . LEU A 1 107 ? -5.281 7.261 33.764 1.00 85.44 107 LEU A N 1
ATOM 857 C CA . LEU A 1 107 ? -5.478 8.588 33.165 1.00 85.44 107 LEU A CA 1
ATOM 858 C C . LEU A 1 107 ? -6.230 9.537 34.113 1.00 85.44 107 LEU A C 1
ATOM 860 O O . LEU A 1 107 ? -5.885 10.708 34.214 1.00 85.44 107 LEU A O 1
ATOM 864 N N . LYS A 1 108 ? -7.255 9.033 34.812 1.00 77.06 108 LYS A N 1
ATOM 865 C CA . LYS A 1 108 ? -8.059 9.816 35.766 1.00 77.06 108 LYS A CA 1
ATOM 866 C C . LYS A 1 108 ? -7.337 10.097 37.084 1.00 77.06 108 LYS A C 1
ATOM 868 O O . LYS A 1 108 ? -7.716 11.034 37.777 1.00 77.06 108 LYS A O 1
ATOM 873 N N . SER A 1 109 ? -6.325 9.303 37.420 1.00 79.38 109 SER A N 1
ATOM 874 C CA . SER A 1 109 ? -5.549 9.438 38.655 1.00 79.38 109 SER A CA 1
ATOM 875 C C . SER A 1 109 ? -4.339 10.373 38.538 1.00 79.38 109 SER A C 1
ATOM 877 O O . SER A 1 109 ? -3.700 10.642 39.553 1.00 79.38 109 SER A O 1
ATOM 879 N N . CYS A 1 110 ? -3.997 10.864 37.341 1.00 64.88 110 CYS A N 1
ATOM 880 C CA . CYS A 1 110 ? -2.947 11.872 37.182 1.00 64.88 110 CYS A CA 1
ATOM 881 C C . CYS A 1 110 ? -3.441 13.240 37.699 1.00 64.88 110 CYS A C 1
ATOM 883 O O . CYS A 1 110 ? -4.471 13.714 37.216 1.00 64.88 110 CYS A O 1
ATOM 885 N N . PRO A 1 111 ? -2.746 13.883 38.659 1.00 66.94 111 PRO A N 1
ATOM 886 C CA . PRO A 1 111 ? -3.048 15.262 39.030 1.00 66.94 111 PRO A CA 1
ATOM 887 C C . PRO A 1 111 ? -2.750 16.195 37.844 1.00 66.94 111 PRO A C 1
ATOM 889 O O . PRO A 1 111 ? -1.766 15.979 37.134 1.00 66.94 111 PRO A O 1
ATOM 892 N N . ASN A 1 112 ? -3.632 17.179 37.627 1.00 61.03 112 ASN A N 1
ATOM 893 C CA . ASN A 1 112 ? -3.461 18.240 36.624 1.00 61.03 112 ASN A CA 1
ATOM 894 C C . ASN A 1 112 ? -2.217 19.088 36.895 1.00 61.03 112 ASN A C 1
ATOM 896 O O . ASN A 1 112 ? -1.957 19.367 38.089 1.00 61.03 112 ASN A O 1
#

Organism: Hibiscus trionum (NCBI:txid183268)

InterPro domains:
  IPR012820 Sucrose synthase, plant/cyanobacteria [PTHR45839] (6-106)
  IPR056735 Sucrose synthase, N-terminal [PF24861] (6-46)